Protein AF-A0A177QL84-F1 (afdb_monomer_lite)

Structure (mmCIF, N/CA/C/O backbone):
data_AF-A0A177QL84-F1
#
_entry.id   AF-A0A177QL84-F1
#
loop_
_atom_site.group_PDB
_atom_site.id
_atom_site.type_symbol
_atom_site.label_atom_id
_atom_site.label_alt_id
_atom_site.label_comp_id
_atom_site.label_asym_id
_atom_site.label_entity_id
_atom_site.label_seq_id
_atom_site.pdbx_PDB_ins_code
_atom_site.Cartn_x
_atom_site.Cartn_y
_atom_site.Cartn_z
_atom_site.occupancy
_atom_site.B_iso_or_equiv
_atom_site.auth_seq_id
_atom_site.auth_comp_id
_atom_site.auth_asym_id
_atom_site.auth_atom_id
_atom_site.pdbx_PDB_model_num
ATOM 1 N N . MET A 1 1 ? 22.006 -18.360 -26.007 1.00 36.59 1 MET A N 1
ATOM 2 C CA . MET A 1 1 ? 22.151 -16.924 -25.692 1.00 36.59 1 MET A CA 1
ATOM 3 C C . MET A 1 1 ? 21.131 -16.596 -24.616 1.00 36.59 1 MET A C 1
ATOM 5 O O . MET A 1 1 ? 19.946 -16.710 -24.892 1.00 36.59 1 MET A O 1
ATOM 9 N N . ARG A 1 2 ? 21.560 -16.317 -23.378 1.00 42.88 2 ARG A N 1
ATOM 10 C CA . ARG A 1 2 ? 20.661 -15.739 -22.371 1.00 42.88 2 ARG A CA 1
ATOM 11 C C . ARG A 1 2 ? 20.539 -14.266 -22.734 1.00 42.88 2 ARG A C 1
ATOM 13 O O . ARG A 1 2 ? 21.545 -13.570 -22.735 1.00 42.88 2 ARG A O 1
ATOM 20 N N . GLN A 1 3 ? 19.354 -13.836 -23.154 1.00 38.41 3 GLN A N 1
ATOM 21 C CA . GLN A 1 3 ? 19.040 -12.416 -23.156 1.00 38.41 3 GLN A CA 1
ATOM 22 C C . GLN A 1 3 ? 19.001 -12.008 -21.691 1.00 38.41 3 GLN A C 1
ATOM 24 O O . GLN A 1 3 ? 18.079 -12.373 -20.962 1.00 38.41 3 GLN A O 1
ATOM 29 N N . ASP A 1 4 ? 20.053 -11.326 -21.258 1.00 41.69 4 ASP A N 1
ATOM 30 C CA . ASP A 1 4 ? 20.041 -10.565 -20.027 1.00 41.69 4 ASP A CA 1
ATOM 31 C C . ASP A 1 4 ? 18.902 -9.554 -20.163 1.00 41.69 4 ASP A C 1
ATOM 33 O O . ASP A 1 4 ? 19.030 -8.527 -20.831 1.00 41.69 4 ASP A O 1
ATOM 37 N N . ASN A 1 5 ? 17.745 -9.895 -19.590 1.00 43.69 5 ASN A N 1
ATOM 38 C CA . ASN A 1 5 ? 16.626 -8.987 -19.378 1.00 43.69 5 ASN A CA 1
ATOM 39 C C . ASN A 1 5 ? 17.083 -7.942 -18.356 1.00 43.69 5 ASN A C 1
ATOM 41 O O . ASN A 1 5 ? 16.697 -7.949 -17.189 1.00 43.69 5 ASN A O 1
ATOM 45 N N . VAL A 1 6 ? 17.952 -7.036 -18.797 1.00 48.50 6 VAL A N 1
ATOM 46 C CA . VAL A 1 6 ? 18.042 -5.711 -18.213 1.00 48.50 6 VAL A CA 1
ATOM 47 C C . VAL A 1 6 ? 16.628 -5.164 -18.337 1.00 48.50 6 VAL A C 1
ATOM 49 O O . VAL A 1 6 ? 16.157 -4.975 -19.456 1.00 48.50 6 VAL A O 1
ATOM 52 N N . LEU A 1 7 ? 15.937 -4.996 -17.206 1.00 52.56 7 LEU A N 1
ATOM 53 C CA . LEU A 1 7 ? 14.698 -4.230 -17.104 1.00 52.56 7 LEU A CA 1
ATOM 54 C C . LEU A 1 7 ? 14.956 -2.874 -17.767 1.00 52.56 7 LEU A C 1
ATOM 56 O O . LEU A 1 7 ? 15.513 -1.959 -17.160 1.00 52.56 7 LEU A O 1
ATOM 60 N N . GLN A 1 8 ? 14.665 -2.783 -19.061 1.00 57.34 8 GLN A N 1
ATOM 61 C CA . GLN A 1 8 ? 14.744 -1.540 -19.794 1.00 57.34 8 GLN A CA 1
ATOM 62 C C . GLN A 1 8 ? 13.653 -0.663 -19.211 1.00 57.34 8 GLN A C 1
ATOM 64 O O . GLN A 1 8 ? 12.481 -1.034 -19.211 1.00 57.34 8 GLN A O 1
ATOM 69 N N . PHE A 1 9 ? 14.070 0.484 -18.685 1.00 66.50 9 PHE A N 1
ATOM 70 C CA . PHE A 1 9 ? 13.185 1.579 -18.336 1.00 66.50 9 PHE A CA 1
ATOM 71 C C . PHE A 1 9 ? 12.160 1.757 -19.464 1.00 66.50 9 PHE A C 1
ATOM 73 O O . PHE A 1 9 ? 12.534 2.102 -20.585 1.00 66.50 9 PHE A O 1
ATOM 80 N N . ASN A 1 10 ? 10.891 1.448 -19.181 1.00 81.31 10 ASN A N 1
ATOM 81 C CA . ASN A 1 10 ? 9.791 1.567 -20.129 1.00 81.31 10 ASN A CA 1
ATOM 82 C C . ASN A 1 10 ? 8.894 2.731 -19.681 1.00 81.31 10 ASN A C 1
ATOM 84 O O . ASN A 1 10 ? 8.035 2.540 -18.818 1.00 81.31 10 ASN A O 1
ATOM 88 N N . PRO A 1 11 ? 9.064 3.933 -20.262 1.00 85.81 11 PRO A N 1
ATOM 89 C CA . PRO A 1 11 ? 8.299 5.115 -19.875 1.00 85.81 11 PRO A CA 1
ATOM 90 C C . PRO A 1 11 ? 6.786 4.932 -20.017 1.00 85.81 11 PRO A C 1
ATOM 92 O O . PRO A 1 11 ? 6.028 5.489 -19.229 1.00 85.81 11 PRO A O 1
ATOM 95 N N . ALA A 1 12 ? 6.338 4.143 -21.000 1.00 89.00 12 ALA A N 1
ATOM 96 C CA . ALA A 1 12 ? 4.917 3.874 -21.200 1.00 89.00 12 ALA A CA 1
ATOM 97 C C . ALA A 1 12 ? 4.338 3.025 -20.060 1.00 89.00 12 ALA A C 1
ATOM 99 O O . ALA A 1 12 ? 3.194 3.221 -19.663 1.00 89.00 12 ALA A O 1
ATOM 100 N N . TYR A 1 13 ? 5.142 2.119 -19.501 1.00 86.94 13 TYR A N 1
ATOM 101 C CA . TYR A 1 13 ? 4.736 1.306 -18.361 1.00 86.94 13 TYR A CA 1
ATOM 102 C C . TYR A 1 13 ? 4.660 2.128 -17.070 1.00 86.94 13 TYR A C 1
ATOM 104 O O . TYR A 1 13 ? 3.678 2.033 -16.343 1.00 86.94 13 TYR A O 1
ATOM 112 N N . GLU A 1 14 ? 5.634 3.007 -16.820 1.00 88.19 14 GLU A N 1
ATOM 113 C CA . GLU A 1 14 ? 5.578 3.945 -15.687 1.00 88.19 14 GLU A CA 1
ATOM 114 C C . GLU A 1 14 ? 4.387 4.909 -15.795 1.00 88.19 14 GLU A C 1
ATOM 116 O O . GLU A 1 14 ? 3.706 5.174 -14.803 1.00 88.19 14 GLU A O 1
ATOM 121 N N . ALA A 1 15 ? 4.087 5.392 -17.006 1.00 91.25 15 ALA A N 1
ATOM 122 C CA . ALA A 1 15 ? 2.905 6.213 -17.257 1.00 91.25 15 ALA A CA 1
ATOM 123 C C . ALA A 1 15 ? 1.607 5.450 -16.954 1.00 91.25 15 ALA A C 1
ATOM 125 O O . ALA A 1 15 ? 0.714 6.000 -16.313 1.00 91.25 15 ALA A O 1
ATOM 126 N N . TRP A 1 16 ? 1.531 4.175 -17.344 1.00 91.56 16 TRP A N 1
ATOM 127 C CA . TRP A 1 16 ? 0.393 3.318 -17.022 1.00 91.56 16 TRP A CA 1
ATOM 128 C C . TRP A 1 16 ? 0.233 3.108 -15.509 1.00 91.56 16 TRP A C 1
ATOM 130 O O . TRP A 1 16 ? -0.870 3.254 -14.993 1.00 91.56 16 TRP A O 1
ATOM 140 N N . ILE A 1 17 ? 1.319 2.862 -1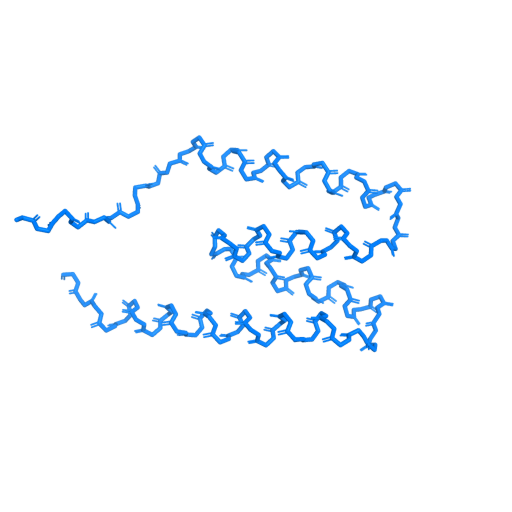4.763 1.00 92.44 17 ILE A N 1
ATOM 141 C CA . ILE A 1 17 ? 1.255 2.752 -13.292 1.00 92.44 17 ILE A CA 1
ATOM 142 C C . ILE A 1 17 ? 0.726 4.053 -12.672 1.00 92.44 17 ILE A C 1
ATOM 144 O O . ILE A 1 17 ? -0.088 4.011 -11.750 1.00 92.44 17 ILE A O 1
ATOM 148 N N . ALA A 1 18 ? 1.180 5.211 -13.160 1.00 92.94 18 ALA A N 1
ATOM 149 C CA . ALA A 1 18 ? 0.719 6.508 -12.667 1.00 92.94 18 ALA A CA 1
ATOM 150 C C . ALA A 1 18 ? -0.773 6.748 -12.966 1.00 92.94 18 ALA A C 1
ATOM 152 O O . ALA A 1 18 ? -1.503 7.277 -12.122 1.00 92.94 18 ALA A O 1
ATOM 153 N N . GLU A 1 19 ? -1.248 6.329 -14.141 1.00 93.81 19 GLU A N 1
ATOM 154 C CA . GLU A 1 19 ? -2.668 6.367 -14.497 1.00 93.81 19 GLU A CA 1
ATOM 155 C C . GLU A 1 19 ? -3.495 5.451 -13.579 1.00 93.81 19 GLU A C 1
ATOM 157 O O . GLU A 1 19 ? -4.483 5.893 -12.983 1.00 93.81 19 GLU A O 1
ATOM 162 N N . GLU A 1 20 ? -3.033 4.216 -13.371 1.00 94.38 20 GLU A N 1
ATOM 163 C CA . GLU A 1 20 ? -3.653 3.237 -12.473 1.00 94.38 20 GLU A CA 1
ATOM 164 C C . GLU A 1 20 ? -3.673 3.689 -11.009 1.00 94.38 20 GLU A C 1
ATOM 166 O O . GLU A 1 20 ? -4.627 3.397 -10.291 1.00 94.38 20 GLU A O 1
ATOM 171 N N . GLU A 1 21 ? -2.666 4.439 -10.549 1.00 95.81 21 GLU A N 1
ATOM 172 C CA . GLU A 1 21 ? -2.659 5.054 -9.216 1.00 95.81 21 GLU A CA 1
ATOM 173 C C . GLU A 1 21 ? -3.711 6.174 -9.102 1.00 95.81 21 GLU A C 1
ATOM 175 O O . GLU A 1 21 ? -4.344 6.341 -8.053 1.00 95.81 21 GLU A O 1
ATOM 180 N N . THR A 1 22 ? -3.930 6.944 -10.171 1.00 95.88 22 THR A N 1
ATOM 181 C CA . THR A 1 22 ? -4.732 8.178 -10.131 1.00 95.88 22 THR A CA 1
ATOM 182 C C . THR A 1 22 ? -6.188 7.917 -9.743 1.00 95.88 22 THR A C 1
ATOM 184 O O . THR A 1 22 ? -6.765 8.643 -8.927 1.00 95.88 22 THR A O 1
ATOM 187 N N . LYS A 1 23 ? -6.798 6.858 -10.283 1.00 91.56 23 LYS A N 1
ATOM 188 C CA . LYS A 1 23 ? -8.219 6.553 -10.057 1.00 91.56 23 LYS A CA 1
ATOM 189 C C . LYS A 1 23 ? -8.527 6.121 -8.608 1.00 91.56 23 LYS A C 1
ATOM 191 O O . LYS A 1 23 ? -9.430 6.714 -8.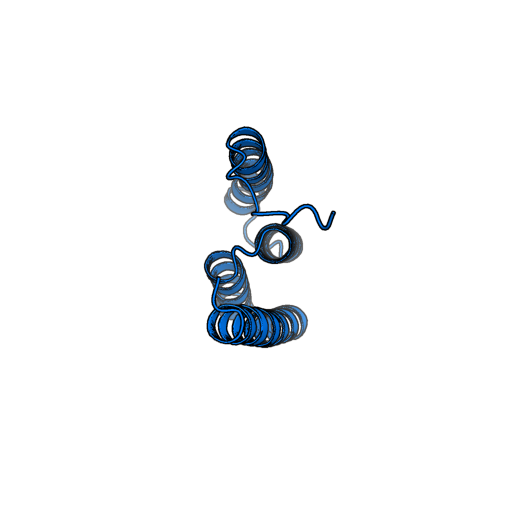012 1.00 91.56 23 LYS A O 1
ATOM 196 N N . PRO A 1 24 ? -7.794 5.175 -7.985 1.00 93.00 24 PRO A N 1
ATOM 197 C CA . PRO A 1 24 ? 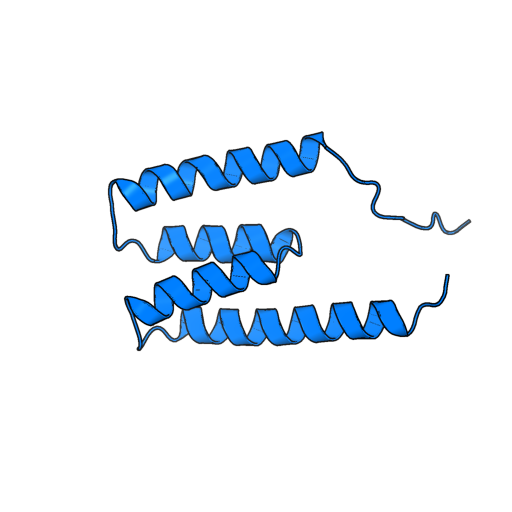-7.923 4.877 -6.558 1.00 93.00 24 PRO A CA 1
ATOM 198 C C . PRO A 1 24 ? -7.675 6.092 -5.663 1.00 93.00 24 PRO A C 1
ATOM 200 O O . PRO A 1 24 ? -8.434 6.308 -4.723 1.00 93.00 24 PRO A O 1
ATOM 203 N N . ARG A 1 25 ? -6.666 6.926 -5.959 1.00 94.75 25 ARG A N 1
ATOM 204 C CA . ARG A 1 25 ? -6.395 8.157 -5.191 1.00 94.75 25 ARG A CA 1
ATOM 205 C C . ARG A 1 25 ? -7.576 9.122 -5.224 1.00 94.75 25 ARG A C 1
ATOM 207 O O . ARG A 1 25 ? -7.972 9.638 -4.179 1.00 94.75 25 ARG A O 1
ATOM 214 N N . TRP A 1 26 ? -8.161 9.326 -6.404 1.00 94.56 26 TRP A N 1
ATOM 215 C CA . TRP A 1 26 ? -9.357 10.150 -6.566 1.00 94.56 26 TRP A CA 1
ATOM 216 C C . TRP A 1 26 ? -10.548 9.600 -5.769 1.00 94.56 26 TRP A C 1
ATOM 218 O O . TRP A 1 26 ? -11.256 10.367 -5.116 1.00 94.56 26 TRP A O 1
ATOM 228 N N . LEU A 1 27 ? -10.747 8.277 -5.769 1.00 92.38 27 LEU A N 1
ATOM 229 C CA . LEU A 1 27 ? -11.802 7.630 -4.984 1.00 92.38 27 LEU A CA 1
ATOM 230 C C . LEU A 1 27 ? -11.568 7.771 -3.474 1.00 92.38 27 LEU A C 1
ATOM 232 O O . LEU A 1 27 ? -12.496 8.143 -2.760 1.00 92.38 27 LEU A O 1
ATOM 236 N N . ILE A 1 28 ? -10.340 7.549 -2.993 1.00 91.19 28 ILE A N 1
ATOM 237 C CA . ILE A 1 28 ? -9.967 7.699 -1.574 1.00 91.19 28 ILE A CA 1
ATOM 238 C C . ILE A 1 28 ? -10.243 9.124 -1.086 1.00 91.19 28 ILE A C 1
ATOM 240 O O . ILE A 1 28 ? -10.782 9.305 0.001 1.00 91.19 28 ILE A O 1
ATOM 244 N N . ALA A 1 29 ? -9.934 10.138 -1.899 1.00 90.69 29 ALA A N 1
ATOM 245 C CA . ALA A 1 29 ? -10.180 11.534 -1.541 1.00 90.69 29 ALA A CA 1
ATOM 246 C C . ALA A 1 29 ? -11.675 11.860 -1.343 1.00 90.69 29 ALA A C 1
ATOM 248 O O . ALA A 1 29 ? -12.010 12.788 -0.611 1.00 90.69 29 ALA A O 1
ATOM 249 N N . ARG A 1 30 ? -12.578 11.115 -1.995 1.00 89.94 30 ARG A N 1
ATOM 250 C CA . ARG A 1 30 ? -14.038 11.322 -1.925 1.00 89.94 30 ARG A CA 1
ATOM 251 C C . ARG A 1 30 ? -14.728 10.376 -0.948 1.00 89.94 30 ARG A C 1
ATOM 253 O O . ARG A 1 30 ? -15.796 10.700 -0.436 1.00 89.94 30 ARG A O 1
ATOM 260 N N . HIS A 1 31 ? -14.116 9.226 -0.697 1.00 84.62 31 HIS A N 1
ATOM 261 C CA . HIS A 1 31 ? -14.611 8.178 0.184 1.00 84.62 31 HIS A CA 1
ATOM 262 C C . HIS A 1 31 ? -13.489 7.725 1.131 1.00 84.62 31 HIS A C 1
ATOM 264 O O . HIS A 1 31 ? -12.993 6.598 1.014 1.00 84.62 31 HIS A O 1
ATOM 270 N N . PRO A 1 32 ? -13.058 8.607 2.057 1.00 74.56 32 PRO A N 1
ATOM 271 C CA . PRO A 1 32 ? -12.028 8.262 3.023 1.00 74.56 32 PRO A CA 1
ATOM 272 C C . PRO A 1 32 ? -12.555 7.145 3.930 1.00 74.56 32 PRO A C 1
ATOM 274 O O . PRO A 1 32 ? -13.634 7.258 4.509 1.00 74.56 32 PRO A O 1
ATOM 277 N N . GLY A 1 33 ? -11.812 6.041 4.008 1.00 77.19 33 GLY A N 1
ATOM 278 C CA . GLY A 1 33 ? -12.137 4.895 4.863 1.00 77.19 33 GLY A CA 1
ATOM 279 C C . GLY A 1 33 ? -12.339 3.558 4.143 1.00 77.19 33 GLY A C 1
ATOM 280 O O . GLY A 1 33 ? -12.513 2.535 4.803 1.00 77.19 33 GLY A O 1
ATOM 281 N N . SER A 1 34 ? -12.278 3.514 2.806 1.00 84.56 34 SER A N 1
ATOM 282 C CA . SER A 1 34 ? -12.181 2.225 2.104 1.00 84.56 34 SER A CA 1
ATOM 283 C C . SER A 1 34 ? -10.748 1.698 2.161 1.00 84.56 34 SER A C 1
ATOM 285 O O . SER A 1 34 ? -9.851 2.179 1.462 1.00 84.56 34 SER A O 1
ATOM 287 N N . ARG A 1 35 ? -10.540 0.669 2.987 1.00 89.88 35 ARG A N 1
ATOM 288 C CA . ARG A 1 35 ? -9.265 -0.057 3.083 1.00 89.88 35 ARG A CA 1
ATOM 289 C C . ARG A 1 35 ? -8.953 -0.827 1.807 1.00 89.88 35 ARG A C 1
ATOM 291 O O . ARG A 1 35 ? -7.791 -1.010 1.470 1.00 89.88 35 ARG A O 1
ATOM 298 N N . GLU A 1 36 ? -9.981 -1.224 1.068 1.00 91.94 36 GLU A N 1
ATOM 299 C CA . GLU A 1 36 ? -9.876 -1.966 -0.185 1.00 91.94 36 GLU A CA 1
ATOM 300 C C . GLU A 1 36 ? -9.119 -1.162 -1.247 1.00 91.94 36 GLU A C 1
ATOM 302 O O . GLU A 1 36 ? -8.255 -1.705 -1.933 1.00 91.94 36 GLU A O 1
ATOM 307 N N . LEU A 1 37 ? -9.377 0.148 -1.338 1.00 93.50 37 LEU A N 1
ATOM 308 C CA . LEU A 1 37 ? -8.646 1.035 -2.247 1.00 93.50 37 LEU A CA 1
ATOM 309 C C . LEU A 1 37 ? -7.179 1.194 -1.833 1.00 93.50 37 LEU A C 1
ATOM 311 O O . LEU A 1 37 ? -6.295 1.228 -2.689 1.00 93.50 37 LEU A O 1
ATOM 315 N N . ALA A 1 38 ? -6.901 1.244 -0.530 1.00 93.56 38 ALA A N 1
ATOM 316 C CA . ALA A 1 38 ? -5.530 1.267 -0.036 1.00 93.56 38 ALA A CA 1
ATOM 317 C C . ALA A 1 38 ? -4.808 -0.064 -0.312 1.00 93.56 38 ALA A C 1
ATOM 319 O O . ALA A 1 38 ? -3.655 -0.062 -0.739 1.00 93.56 38 ALA A O 1
ATOM 320 N N . TYR A 1 39 ? -5.488 -1.204 -0.158 1.00 96.19 39 TYR A N 1
ATOM 321 C CA . TYR A 1 39 ? -4.940 -2.515 -0.511 1.00 96.19 39 TYR A CA 1
ATOM 322 C C . TYR A 1 39 ? -4.654 -2.642 -2.006 1.00 96.19 39 TYR A C 1
ATOM 324 O O . TYR A 1 39 ? -3.618 -3.196 -2.372 1.00 96.19 39 TYR A O 1
ATOM 332 N N . TYR A 1 40 ? -5.512 -2.090 -2.869 1.00 96.00 40 TYR A N 1
ATOM 333 C CA . TYR A 1 40 ? -5.235 -2.027 -4.303 1.00 96.00 40 TYR A CA 1
ATOM 334 C C . TYR A 1 40 ? -3.913 -1.306 -4.581 1.00 96.00 40 TYR A C 1
ATOM 336 O O . TYR A 1 40 ? -3.059 -1.838 -5.286 1.00 96.00 40 TYR A O 1
ATOM 344 N N . LEU A 1 41 ? -3.704 -0.137 -3.967 1.00 96.50 41 LEU A N 1
ATOM 345 C CA . LEU A 1 41 ? -2.464 0.626 -4.122 1.00 96.50 41 LEU A CA 1
ATOM 346 C C . LEU A 1 41 ? -1.242 -0.125 -3.573 1.00 96.50 41 LEU A C 1
ATOM 348 O O . LEU A 1 41 ? -0.194 -0.128 -4.214 1.00 96.50 41 LEU A O 1
ATOM 352 N N . ILE A 1 42 ? -1.371 -0.817 -2.434 1.00 97.38 42 ILE A N 1
ATOM 353 C CA . ILE A 1 42 ? -0.309 -1.686 -1.898 1.00 97.38 42 ILE A CA 1
ATOM 354 C C . ILE A 1 42 ? 0.099 -2.730 -2.941 1.00 97.38 42 ILE A C 1
ATOM 356 O O . ILE A 1 42 ? 1.284 -2.868 -3.241 1.00 97.38 42 ILE A O 1
ATOM 360 N N . VAL A 1 43 ? -0.869 -3.446 -3.517 1.00 96.62 43 VAL A N 1
ATOM 361 C CA . VAL A 1 43 ? -0.597 -4.503 -4.500 1.00 96.62 43 VAL A CA 1
ATOM 362 C C . VAL A 1 43 ? -0.037 -3.926 -5.800 1.00 96.62 43 VAL A C 1
ATOM 364 O O . VAL A 1 43 ? 0.932 -4.477 -6.323 1.00 96.62 43 VAL A O 1
ATOM 367 N N . LEU A 1 44 ? -0.580 -2.806 -6.288 1.00 96.19 44 LEU A N 1
ATOM 368 C CA . LEU A 1 44 ? -0.086 -2.110 -7.477 1.00 96.19 44 LEU A CA 1
ATOM 369 C C . LEU A 1 44 ? 1.390 -1.729 -7.309 1.00 96.19 44 LEU A C 1
ATOM 371 O O . LEU A 1 44 ? 2.212 -2.048 -8.165 1.00 96.19 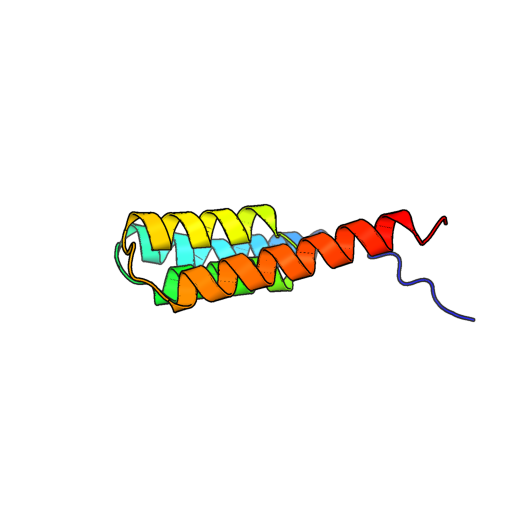44 LEU A O 1
ATOM 375 N N . PHE A 1 45 ? 1.760 -1.100 -6.193 1.00 96.56 45 PHE A N 1
ATOM 376 C CA . PHE A 1 45 ? 3.147 -0.700 -5.957 1.00 96.56 45 PHE A CA 1
ATOM 377 C C . PHE A 1 45 ? 4.071 -1.894 -5.728 1.00 96.56 45 PHE A C 1
ATOM 379 O O . PHE A 1 45 ? 5.173 -1.922 -6.271 1.00 96.56 45 PHE A O 1
ATOM 386 N N . LEU A 1 46 ? 3.633 -2.903 -4.973 1.00 95.31 46 LEU A N 1
ATOM 387 C CA . LEU A 1 46 ? 4.421 -4.111 -4.735 1.00 95.31 46 LEU A CA 1
ATOM 388 C C . LEU A 1 46 ? 4.667 -4.914 -6.020 1.00 95.31 46 LEU A C 1
ATOM 390 O O . LEU A 1 46 ? 5.766 -5.433 -6.219 1.00 95.31 46 LEU A O 1
ATOM 394 N N . GLY A 1 47 ? 3.656 -5.033 -6.885 1.00 93.12 47 GLY A N 1
ATOM 395 C CA . GLY A 1 47 ? 3.764 -5.699 -8.185 1.00 93.12 47 GLY A CA 1
ATOM 396 C C . GLY A 1 47 ? 4.795 -5.036 -9.098 1.00 93.12 47 GLY A C 1
ATOM 397 O O . GLY A 1 47 ? 5.460 -5.728 -9.861 1.00 93.12 47 GLY A O 1
ATOM 398 N N . ASN A 1 48 ? 4.979 -3.726 -8.933 1.00 92.75 48 ASN A N 1
ATOM 399 C CA . ASN A 1 48 ? 5.911 -2.894 -9.689 1.00 92.75 48 ASN A CA 1
ATOM 400 C C . ASN A 1 48 ? 7.218 -2.591 -8.943 1.00 92.75 48 ASN A C 1
ATOM 402 O O . ASN A 1 48 ? 7.926 -1.656 -9.298 1.00 92.75 48 ASN A O 1
ATOM 406 N N . GLU A 1 49 ? 7.523 -3.343 -7.880 1.00 93.31 49 GLU A N 1
ATOM 407 C CA . GLU A 1 49 ? 8.752 -3.197 -7.080 1.00 93.31 49 GLU A CA 1
ATOM 408 C C . GLU A 1 49 ? 8.946 -1.796 -6.458 1.00 93.31 49 GLU A C 1
ATOM 410 O O . GLU A 1 49 ? 10.015 -1.458 -5.948 1.00 93.31 49 GLU A O 1
ATOM 415 N N . GLN A 1 50 ? 7.879 -0.993 -6.388 1.00 94.38 50 GLN A N 1
ATOM 416 C CA . GLN A 1 50 ? 7.835 0.307 -5.717 1.00 94.38 50 GLN A CA 1
ATOM 417 C C . GLN A 1 50 ? 7.625 0.104 -4.204 1.00 94.38 50 GLN A C 1
ATOM 419 O O . GLN A 1 50 ? 6.658 0.582 -3.603 1.00 94.38 50 GLN A O 1
ATOM 424 N N . TYR A 1 51 ? 8.538 -0.642 -3.571 1.00 95.62 51 TYR A N 1
ATOM 425 C CA . TYR A 1 51 ? 8.419 -1.107 -2.183 1.00 95.62 51 TYR A CA 1
ATOM 426 C C . TYR A 1 51 ? 8.215 0.035 -1.177 1.00 95.62 51 TYR A C 1
ATOM 428 O O . TYR A 1 51 ? 7.434 -0.098 -0.236 1.00 95.62 51 TYR A O 1
ATOM 436 N N . SER A 1 52 ? 8.868 1.181 -1.392 1.00 96.50 52 SER A N 1
ATOM 437 C CA . SER A 1 52 ? 8.731 2.363 -0.535 1.00 96.50 52 SER A CA 1
ATOM 438 C C . SER A 1 52 ? 7.302 2.911 -0.531 1.00 96.50 52 SER A C 1
ATOM 440 O O . SER A 1 52 ? 6.726 3.095 0.541 1.00 96.50 52 SER A O 1
ATOM 442 N N . LYS A 1 53 ? 6.698 3.107 -1.710 1.00 96.75 53 LYS A N 1
ATOM 443 C CA . LYS A 1 53 ? 5.301 3.545 -1.838 1.00 96.75 53 LYS A CA 1
ATOM 444 C C . LYS A 1 53 ? 4.339 2.520 -1.244 1.00 96.75 53 LYS A C 1
ATOM 446 O O . LYS A 1 53 ? 3.433 2.890 -0.505 1.00 96.75 53 LYS A O 1
ATOM 451 N N . SER A 1 54 ? 4.579 1.233 -1.491 1.00 97.56 54 SER A N 1
ATOM 452 C CA . SER A 1 54 ? 3.767 0.156 -0.922 1.00 97.56 54 SER A CA 1
ATOM 453 C C . SER A 1 54 ? 3.745 0.197 0.615 1.00 97.56 54 SER A C 1
ATOM 455 O O . SER A 1 54 ? 2.679 0.077 1.216 1.00 97.56 54 SER A O 1
ATOM 457 N N . LEU A 1 55 ? 4.894 0.439 1.260 1.00 97.94 55 LEU A N 1
ATOM 458 C CA . LEU A 1 55 ? 4.980 0.578 2.720 1.00 97.94 55 LEU A CA 1
ATOM 459 C C . LEU A 1 55 ? 4.305 1.848 3.252 1.00 97.94 55 LEU A C 1
ATOM 461 O O . LEU A 1 55 ? 3.800 1.833 4.376 1.00 97.94 55 LEU A O 1
ATOM 465 N N . VAL A 1 56 ? 4.297 2.941 2.482 1.00 97.31 56 VAL A N 1
ATOM 466 C CA . VAL A 1 56 ? 3.562 4.166 2.844 1.00 97.31 56 VAL A CA 1
ATOM 467 C C . VAL A 1 56 ? 2.065 3.882 2.921 1.00 97.31 56 VAL A C 1
ATOM 469 O O . VAL A 1 56 ? 1.429 4.271 3.897 1.00 97.31 56 VAL A O 1
ATOM 472 N N . GLU A 1 57 ? 1.509 3.144 1.961 1.00 96.75 57 GLU A N 1
ATOM 473 C CA . GLU A 1 57 ? 0.091 2.774 2.000 1.00 96.75 57 GLU A CA 1
ATOM 474 C C . GLU A 1 57 ? -0.229 1.822 3.159 1.00 96.75 57 GLU A C 1
ATOM 476 O O . GLU A 1 57 ? -1.206 2.045 3.870 1.00 96.75 57 GLU A O 1
ATOM 481 N N . CYS A 1 58 ? 0.628 0.830 3.438 1.00 97.62 58 CYS A N 1
ATOM 482 C CA . CYS A 1 58 ? 0.490 0.003 4.644 1.00 97.62 58 CYS A CA 1
ATOM 483 C C . CYS A 1 58 ? 0.455 0.854 5.919 1.00 97.62 58 CYS A C 1
ATOM 485 O O . CYS A 1 58 ? -0.343 0.592 6.815 1.00 97.62 58 CYS A O 1
ATOM 487 N N . ARG A 1 59 ? 1.328 1.866 6.015 1.00 97.25 59 ARG A N 1
ATOM 488 C CA . ARG A 1 59 ? 1.386 2.752 7.179 1.00 97.25 59 ARG A CA 1
ATOM 489 C C . ARG A 1 59 ? 0.101 3.556 7.333 1.00 97.25 59 ARG A C 1
ATOM 491 O O . ARG A 1 59 ? -0.440 3.553 8.427 1.00 97.25 59 ARG A O 1
ATOM 498 N N . ARG A 1 60 ? -0.402 4.159 6.254 1.00 94.88 60 ARG A N 1
ATOM 499 C CA . ARG A 1 60 ? -1.666 4.915 6.266 1.00 94.88 60 ARG A CA 1
ATOM 500 C C . ARG A 1 60 ? -2.828 4.062 6.767 1.00 94.88 60 ARG A C 1
ATOM 502 O O . ARG A 1 60 ? -3.533 4.466 7.681 1.00 94.88 60 ARG A O 1
ATOM 509 N N . VAL A 1 61 ? -2.960 2.834 6.255 1.00 95.75 61 VAL A N 1
ATOM 510 C CA . VAL A 1 61 ? -3.998 1.909 6.740 1.00 95.75 61 VAL A CA 1
ATOM 511 C C . VAL A 1 61 ? -3.824 1.602 8.225 1.00 95.75 61 VAL A C 1
ATOM 513 O O . VAL A 1 61 ? -4.811 1.535 8.940 1.00 95.75 61 VAL A O 1
ATOM 516 N N . LEU A 1 62 ? -2.596 1.423 8.713 1.00 96.50 62 LEU A N 1
ATOM 517 C CA . LEU A 1 62 ? -2.343 1.124 10.127 1.00 96.50 62 LEU A CA 1
ATOM 518 C C . LEU A 1 62 ? -2.479 2.343 11.053 1.00 96.50 62 LEU A C 1
ATOM 520 O O . LEU A 1 62 ? -2.695 2.155 12.247 1.00 96.50 62 LEU A O 1
ATOM 524 N N . GLU A 1 63 ? -2.349 3.562 10.533 1.00 94.81 63 GLU A N 1
ATOM 525 C CA . GLU A 1 63 ? -2.643 4.804 11.259 1.00 94.81 63 GLU A CA 1
ATOM 526 C C . GLU A 1 63 ? -4.155 4.946 11.479 1.00 94.81 63 GLU A C 1
ATOM 528 O O . GLU A 1 63 ? -4.588 5.172 12.608 1.00 94.81 63 GLU A O 1
ATOM 533 N N . ASP A 1 64 ? -4.952 4.708 10.434 1.00 92.75 64 ASP A N 1
ATOM 534 C CA . ASP A 1 64 ? -6.418 4.775 10.502 1.00 92.75 64 ASP A CA 1
ATOM 535 C C . ASP A 1 64 ? -7.034 3.538 11.188 1.00 92.75 64 ASP A C 1
ATOM 537 O O . ASP A 1 64 ? -8.054 3.622 11.876 1.00 92.75 64 ASP A O 1
ATOM 541 N N . TYR A 1 65 ? -6.400 2.372 11.027 1.00 94.62 65 TYR A N 1
ATOM 542 C CA . TYR A 1 65 ? -6.860 1.071 11.515 1.00 94.62 65 TYR A CA 1
ATOM 543 C C . TYR A 1 65 ? -5.713 0.289 12.185 1.00 94.62 65 TYR A C 1
ATOM 545 O O . TYR A 1 65 ? -5.196 -0.683 11.625 1.00 94.62 65 TYR A O 1
ATOM 553 N N . PRO A 1 66 ? -5.330 0.622 13.432 1.00 95.94 66 PRO A N 1
ATOM 554 C CA . PRO A 1 66 ? -4.192 -0.019 14.101 1.00 95.94 66 PRO A CA 1
ATOM 555 C C . PRO A 1 66 ? -4.316 -1.541 14.248 1.00 95.94 66 PRO A C 1
ATOM 557 O O . PRO A 1 66 ? -3.309 -2.250 14.285 1.00 95.94 66 PRO A O 1
ATOM 560 N N . GLY A 1 67 ? -5.543 -2.064 14.328 1.00 96.62 67 GLY A N 1
ATOM 561 C CA . GLY A 1 67 ? -5.842 -3.496 14.429 1.00 96.62 67 GLY A CA 1
ATOM 562 C C . GLY A 1 67 ? -5.847 -4.254 13.098 1.00 96.62 67 GLY A C 1
ATOM 563 O O . GLY A 1 67 ? -6.176 -5.438 13.087 1.00 96.62 67 GLY A O 1
ATOM 564 N N . ASP A 1 68 ? -5.518 -3.604 11.982 1.00 97.25 68 ASP A N 1
ATOM 565 C CA . ASP A 1 68 ? -5.639 -4.205 10.658 1.00 97.25 68 ASP A CA 1
ATOM 566 C C . ASP A 1 68 ? -4.564 -5.271 10.398 1.00 97.25 68 ASP A C 1
ATOM 568 O O . ASP A 1 68 ? -3.409 -4.984 10.074 1.00 97.25 68 ASP A O 1
ATOM 572 N N . VAL A 1 69 ? -4.950 -6.537 10.561 1.00 97.56 69 VAL A N 1
ATOM 573 C CA . VAL A 1 69 ? -4.044 -7.684 10.402 1.00 97.56 69 VAL A CA 1
ATOM 574 C C . VAL A 1 69 ? -3.552 -7.811 8.960 1.00 97.56 69 VAL A C 1
ATOM 576 O O . VAL A 1 69 ? -2.386 -8.137 8.741 1.00 97.56 69 VAL A O 1
ATOM 579 N N . VAL A 1 70 ? -4.400 -7.502 7.977 1.00 96.44 70 VAL A N 1
ATOM 580 C CA . VAL A 1 70 ? -4.061 -7.606 6.551 1.00 96.44 70 VAL A CA 1
ATOM 581 C C . VAL A 1 70 ? -2.974 -6.595 6.189 1.00 96.44 70 VAL A C 1
ATOM 583 O O . VAL A 1 70 ? -1.972 -6.962 5.574 1.00 96.44 70 VAL A O 1
ATOM 586 N N . ALA A 1 71 ? -3.102 -5.344 6.633 1.00 96.94 71 ALA A N 1
ATOM 587 C CA . ALA A 1 71 ? -2.094 -4.312 6.407 1.00 96.94 71 ALA A CA 1
ATOM 588 C C . ALA A 1 71 ? -0.754 -4.645 7.083 1.00 96.94 71 ALA A C 1
ATOM 590 O O . ALA A 1 71 ? 0.301 -4.418 6.484 1.00 96.94 71 ALA A O 1
ATOM 591 N N . ARG A 1 72 ? -0.772 -5.237 8.291 1.00 98.12 72 ARG A N 1
ATOM 592 C CA . ARG A 1 72 ? 0.456 -5.733 8.942 1.00 98.12 72 ARG A CA 1
ATOM 593 C C . ARG A 1 72 ? 1.107 -6.855 8.138 1.00 98.12 72 ARG A C 1
ATOM 595 O O . ARG A 1 72 ? 2.309 -6.800 7.904 1.00 98.12 72 ARG A O 1
ATOM 602 N N . MET A 1 73 ? 0.331 -7.837 7.679 1.00 98.19 73 MET A N 1
ATOM 603 C CA . MET A 1 73 ? 0.855 -8.941 6.866 1.00 98.19 73 MET A CA 1
ATOM 604 C C . MET A 1 73 ? 1.490 -8.443 5.566 1.00 98.19 73 MET A C 1
ATOM 606 O O . MET A 1 73 ? 2.594 -8.869 5.226 1.00 98.19 73 MET A O 1
ATOM 610 N N . TRP A 1 74 ? 0.836 -7.510 4.868 1.00 98.19 74 TRP A N 1
ATOM 611 C CA . TRP A 1 74 ? 1.413 -6.888 3.677 1.00 98.19 74 TRP A CA 1
ATOM 612 C C . TRP A 1 74 ? 2.726 -6.178 3.987 1.00 98.19 74 TRP A C 1
ATOM 614 O O . TRP A 1 74 ? 3.704 -6.396 3.277 1.00 98.19 74 TRP A O 1
ATOM 624 N N . LYS A 1 75 ? 2.781 -5.389 5.065 1.00 98.00 75 LYS A N 1
ATOM 625 C CA . LYS A 1 75 ? 4.001 -4.690 5.486 1.00 98.00 75 LYS A CA 1
ATOM 626 C C . LYS A 1 75 ? 5.178 -5.655 5.675 1.00 98.00 75 LYS A C 1
ATOM 628 O O . LYS A 1 75 ? 6.255 -5.410 5.131 1.00 98.00 75 LYS A O 1
ATOM 633 N N . GLU A 1 76 ? 4.969 -6.760 6.390 1.00 97.81 76 GLU A N 1
ATOM 634 C CA . GLU A 1 76 ? 6.009 -7.775 6.603 1.00 97.81 76 GLU A CA 1
ATOM 635 C C . GLU A 1 76 ? 6.428 -8.455 5.293 1.00 97.81 76 GLU A C 1
ATOM 637 O O . GLU A 1 76 ? 7.620 -8.597 5.011 1.00 97.81 76 GLU A O 1
ATOM 642 N N . LEU A 1 77 ? 5.467 -8.811 4.435 1.00 97.06 77 LEU A N 1
ATOM 643 C CA . LEU A 1 77 ? 5.756 -9.402 3.127 1.00 97.06 77 LEU A CA 1
ATOM 644 C C . LEU A 1 77 ? 6.593 -8.464 2.243 1.00 97.06 77 LEU A C 1
ATOM 646 O O . LEU A 1 77 ? 7.545 -8.908 1.594 1.00 97.06 77 LEU A O 1
ATOM 650 N N . ILE A 1 78 ? 6.263 -7.171 2.229 1.00 97.50 78 ILE A N 1
ATOM 651 C CA . ILE A 1 78 ? 7.004 -6.155 1.474 1.00 97.50 78 ILE A CA 1
ATOM 652 C C . ILE A 1 78 ? 8.435 -6.039 2.002 1.00 97.50 78 ILE A C 1
ATOM 654 O O . ILE A 1 78 ? 9.368 -6.019 1.200 1.00 97.50 78 ILE A O 1
ATOM 658 N N . HIS A 1 79 ? 8.635 -6.025 3.325 1.00 97.00 79 HIS A N 1
ATOM 659 C CA . HIS A 1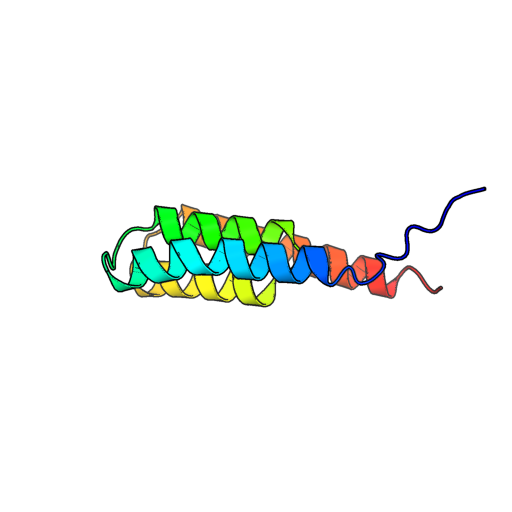 79 ? 9.974 -6.012 3.918 1.00 97.00 79 HIS A CA 1
ATOM 660 C C . HIS A 1 79 ? 10.801 -7.234 3.505 1.00 97.00 79 HIS A C 1
ATOM 662 O O . HIS A 1 79 ? 11.953 -7.079 3.095 1.00 97.00 79 HIS A O 1
ATOM 668 N N . LEU A 1 80 ? 10.215 -8.435 3.539 1.00 95.88 80 LEU A N 1
ATOM 669 C CA . LEU A 1 80 ? 10.894 -9.662 3.113 1.00 95.88 80 LEU A CA 1
ATOM 670 C C . LEU A 1 80 ? 11.270 -9.632 1.627 1.00 95.88 80 LEU A C 1
ATOM 672 O O . LEU A 1 80 ? 12.383 -10.023 1.260 1.00 95.88 80 LEU A O 1
ATOM 676 N N . ARG A 1 81 ? 10.361 -9.162 0.763 1.00 94.50 81 ARG A N 1
ATOM 677 C CA . ARG A 1 81 ? 10.606 -9.080 -0.682 1.00 94.50 81 ARG A CA 1
ATOM 678 C C . ARG A 1 81 ? 11.663 -8.029 -1.014 1.00 94.50 81 ARG A C 1
ATOM 680 O O . ARG A 1 81 ? 12.572 -8.325 -1.785 1.00 94.50 81 ARG A O 1
ATOM 687 N N . TRP A 1 82 ? 11.597 -6.855 -0.386 1.00 94.25 82 TRP A N 1
ATOM 688 C CA . TRP A 1 82 ? 12.591 -5.801 -0.578 1.00 94.25 82 TRP A CA 1
ATOM 689 C C . TRP A 1 82 ? 13.970 -6.237 -0.069 1.00 94.25 82 TRP A C 1
ATOM 691 O O . TRP A 1 82 ? 14.960 -6.085 -0.779 1.00 94.25 82 TRP A O 1
ATOM 701 N N . TYR A 1 83 ? 14.055 -6.862 1.109 1.00 93.31 83 TYR A N 1
ATOM 702 C CA . TYR A 1 83 ? 15.321 -7.396 1.617 1.00 93.31 83 TYR A CA 1
ATOM 703 C C . TYR A 1 83 ? 15.947 -8.409 0.648 1.00 93.31 83 TYR A C 1
ATOM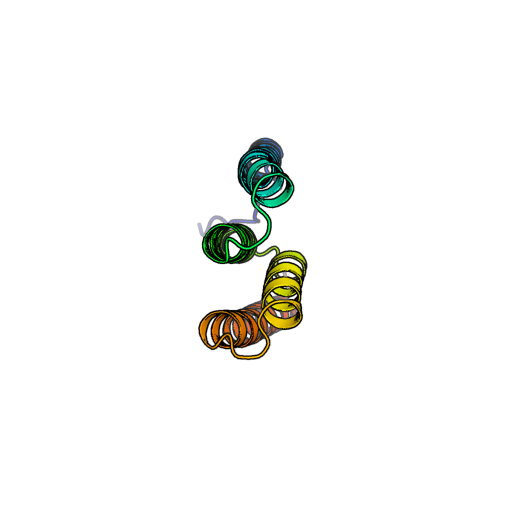 705 O O . TYR A 1 83 ? 17.137 -8.316 0.343 1.00 93.31 83 TYR A O 1
ATOM 713 N N . ARG A 1 84 ? 15.144 -9.343 0.120 1.00 90.75 84 ARG A N 1
ATOM 714 C CA . ARG A 1 84 ? 15.601 -10.317 -0.879 1.00 90.75 84 ARG A CA 1
ATOM 715 C C . ARG A 1 84 ? 16.112 -9.629 -2.144 1.00 90.75 84 ARG A C 1
ATOM 717 O O . ARG A 1 84 ? 17.230 -9.911 -2.556 1.00 90.75 84 ARG A O 1
ATOM 724 N N . PHE A 1 85 ? 15.335 -8.704 -2.706 1.00 87.69 85 PHE A N 1
ATOM 725 C CA . PHE A 1 85 ? 15.723 -7.947 -3.897 1.00 87.69 85 PHE A CA 1
ATOM 726 C C . PHE A 1 85 ? 17.054 -7.207 -3.695 1.00 87.69 85 PHE A C 1
ATOM 728 O O . PHE A 1 85 ? 17.968 -7.326 -4.512 1.00 87.69 85 PHE A O 1
ATOM 735 N N . SER A 1 86 ? 17.195 -6.497 -2.573 1.00 87.19 86 SER A N 1
ATOM 736 C CA . SER A 1 86 ? 18.419 -5.768 -2.229 1.00 87.19 86 SER A CA 1
ATOM 737 C C . SER A 1 86 ? 19.618 -6.703 -2.075 1.00 87.19 86 SER A C 1
ATOM 739 O O . SER A 1 86 ? 20.703 -6.400 -2.560 1.00 87.19 86 SER A O 1
ATOM 741 N N . ARG A 1 87 ? 19.435 -7.866 -1.438 1.00 87.56 87 ARG A N 1
ATOM 742 C CA . ARG A 1 87 ? 20.501 -8.862 -1.275 1.00 87.56 87 ARG A CA 1
ATOM 743 C C . ARG A 1 87 ? 20.940 -9.450 -2.613 1.00 87.56 87 ARG A C 1
ATOM 745 O O . ARG A 1 87 ? 22.141 -9.546 -2.862 1.00 87.56 87 ARG A O 1
ATOM 752 N N . ASP A 1 88 ? 19.989 -9.835 -3.455 1.00 81.88 88 ASP A N 1
ATOM 753 C CA . ASP A 1 88 ? 20.269 -10.469 -4.743 1.00 81.88 88 ASP A CA 1
ATOM 754 C C . ASP A 1 88 ? 20.927 -9.462 -5.713 1.00 81.88 88 ASP A C 1
ATOM 756 O O . ASP A 1 88 ? 21.825 -9.825 -6.469 1.00 81.88 88 ASP A O 1
ATOM 760 N N . SER A 1 89 ? 20.595 -8.171 -5.588 1.00 73.81 89 SER A N 1
ATOM 761 C CA . SER A 1 89 ? 21.250 -7.071 -6.315 1.00 73.81 89 SER A CA 1
ATOM 762 C C . SER A 1 89 ? 22.716 -6.851 -5.911 1.00 73.81 89 SER A C 1
ATOM 764 O O . SER A 1 89 ? 23.510 -6.394 -6.726 1.00 73.81 89 SER A O 1
ATOM 766 N N . ILE A 1 90 ? 23.093 -7.180 -4.669 1.00 68.94 90 ILE A N 1
ATOM 767 C CA . ILE A 1 90 ? 24.480 -7.079 -4.174 1.00 68.94 90 ILE A CA 1
ATOM 768 C C . ILE A 1 90 ? 25.323 -8.289 -4.614 1.00 68.94 90 ILE A C 1
ATOM 770 O O . ILE A 1 90 ? 26.523 -8.152 -4.838 1.00 68.94 90 ILE A O 1
ATOM 774 N N . HIS A 1 91 ? 24.713 -9.472 -4.743 1.00 57.88 91 HIS A N 1
ATOM 775 C CA . HIS A 1 91 ? 25.421 -10.732 -5.028 1.00 57.88 91 HIS A CA 1
ATOM 776 C C . HIS A 1 91 ? 25.507 -11.083 -6.518 1.00 57.88 91 HIS A C 1
ATOM 778 O O . HIS A 1 91 ? 26.123 -12.088 -6.867 1.00 57.88 91 HIS A O 1
ATOM 784 N N . SER A 1 92 ? 24.928 -10.262 -7.395 1.00 50.00 92 SER A N 1
ATOM 785 C CA . SER A 1 92 ? 25.070 -10.392 -8.843 1.00 50.00 92 SER A CA 1
ATOM 786 C C . SER A 1 92 ? 25.950 -9.248 -9.369 1.00 50.00 92 SER A C 1
ATOM 788 O O . SER A 1 92 ? 25.413 -8.243 -9.841 1.00 50.00 92 SER A O 1
ATOM 790 N N . PRO A 1 93 ? 27.295 -9.342 -9.269 1.00 48.03 93 PRO A N 1
ATOM 791 C CA . PRO A 1 93 ? 28.154 -8.399 -9.966 1.00 48.03 93 PRO A CA 1
ATOM 792 C C . PRO A 1 93 ? 27.914 -8.596 -11.467 1.00 48.03 93 PRO A C 1
ATOM 794 O O . PRO A 1 93 ? 27.995 -9.718 -11.971 1.00 48.03 93 PRO A O 1
ATOM 797 N N . ARG A 1 94 ? 27.518 -7.517 -12.142 1.00 49.44 94 ARG A N 1
ATOM 798 C CA . ARG A 1 94 ? 27.533 -7.449 -13.605 1.00 49.44 94 ARG A CA 1
ATOM 799 C C . ARG A 1 94 ? 28.964 -7.527 -14.118 1.00 49.44 94 ARG A C 1
ATOM 801 O O . ARG A 1 94 ? 29.853 -6.993 -13.418 1.00 49.44 94 ARG A O 1
#

Foldseek 3Di:
DPPPPPVPPDVVVVVVLVVVLVVLVVVCVVVPPPLVSLVSQLCSCVVVLVLVSNLVSLVVCCVVPVPDPPSVVSNVVSVVVNVVVVVVVVVDDD

Sequence (94 aa):
MRQDNVLQFNPAYEAWIAEEETKPRWLIARHPGSRELAYYLIVLFLGNEQYSKSLVECRRVLEDYPGDVVARMWKELIHLRWYRFSRDSIHSPR

pLDDT: mean 86.66, std 16.42, range [36.59, 98.19]

Radius of gyration: 15.66 Å; chains: 1; bounding box: 43×28×40 Å

Secondary structure (DSSP, 8-state):
----------HHHHHHHHHHHHHHHHHHHHSTT-HHHHHHHHHHHHHTT-HHHHHHHHHHHHHH-TT-HHHHHHHHHHHHHHHHHHHHHHH---